Protein AF-A0A9N9CYD8-F1 (afdb_monomer_lite)

pLDDT: mean 88.25, std 8.36, range [51.44, 96.44]

Radius of gyration: 11.21 Å; chains: 1; bounding box: 26×26×25 Å

Structure (mmCIF, N/CA/C/O backbone):
data_AF-A0A9N9CYD8-F1
#
_entry.id   AF-A0A9N9CYD8-F1
#
loop_
_atom_site.group_PDB
_atom_site.id
_atom_site.type_symbol
_atom_site.label_atom_id
_atom_site.label_alt_id
_atom_site.label_comp_id
_atom_site.label_asym_id
_atom_site.label_entity_id
_atom_site.label_seq_id
_atom_site.pdbx_PDB_ins_code
_atom_site.Cartn_x
_atom_site.Cartn_y
_atom_site.Cartn_z
_atom_site.occupancy
_atom_site.B_iso_or_equiv
_atom_site.auth_seq_id
_atom_site.auth_comp_id
_atom_site.auth_asym_id
_atom_site.auth_atom_id
_atom_site.pdbx_PDB_model_num
ATOM 1 N N . TYR A 1 1 ? -6.475 12.310 -14.118 1.00 51.44 1 TYR A N 1
ATOM 2 C CA . TYR A 1 1 ? -5.665 12.134 -12.898 1.00 51.44 1 TYR A CA 1
ATOM 3 C C . TYR A 1 1 ? -6.635 11.734 -11.800 1.00 51.44 1 TYR A C 1
ATOM 5 O O . TYR A 1 1 ? -7.588 12.473 -11.585 1.00 51.44 1 TYR A O 1
ATOM 13 N N . ASP A 1 2 ? -6.503 10.534 -11.238 1.00 67.31 2 ASP A N 1
ATOM 14 C CA . ASP A 1 2 ? -7.473 9.993 -10.278 1.00 67.31 2 ASP A CA 1
ATOM 15 C C . ASP A 1 2 ? -7.062 10.395 -8.856 1.00 67.31 2 ASP A C 1
ATOM 17 O O . ASP A 1 2 ? -6.143 9.812 -8.282 1.00 67.31 2 ASP A O 1
ATOM 21 N N . LYS A 1 3 ? -7.705 11.439 -8.320 1.00 73.31 3 LYS A N 1
ATOM 22 C CA . LYS A 1 3 ? -7.398 11.993 -6.989 1.00 73.31 3 LYS A CA 1
ATOM 23 C C . LYS A 1 3 ? -7.630 10.982 -5.861 1.00 73.31 3 LYS A C 1
ATOM 25 O O . LYS A 1 3 ? -7.070 11.140 -4.782 1.00 73.31 3 LYS A O 1
ATOM 30 N N . HIS A 1 4 ? -8.447 9.955 -6.099 1.00 75.69 4 HIS A N 1
ATOM 31 C CA . HIS A 1 4 ? -8.743 8.934 -5.102 1.00 75.69 4 HIS A CA 1
ATOM 32 C C . HIS A 1 4 ? -7.528 8.030 -4.843 1.00 75.69 4 HIS A C 1
ATOM 34 O O . HIS A 1 4 ? -7.185 7.775 -3.693 1.00 75.69 4 HIS A O 1
ATOM 40 N N . LEU A 1 5 ? -6.815 7.621 -5.899 1.00 81.00 5 LEU A N 1
ATOM 41 C CA . LEU A 1 5 ? -5.619 6.775 -5.777 1.00 81.00 5 LEU A CA 1
ATOM 42 C C . LEU A 1 5 ? -4.426 7.515 -5.156 1.00 81.00 5 LEU A C 1
ATOM 44 O O . LEU A 1 5 ? -3.605 6.904 -4.477 1.00 81.00 5 LEU A O 1
ATOM 48 N N . GLU A 1 6 ? -4.336 8.830 -5.362 1.00 84.50 6 GLU A N 1
ATOM 49 C CA . GLU A 1 6 ? -3.300 9.668 -4.750 1.00 84.50 6 GLU A CA 1
ATOM 50 C C . GLU A 1 6 ? -3.449 9.734 -3.222 1.00 84.50 6 GLU A C 1
ATOM 52 O O . GLU A 1 6 ? -2.459 9.601 -2.506 1.00 84.50 6 GLU A O 1
ATOM 57 N N . GLY A 1 7 ? -4.683 9.844 -2.715 1.00 87.44 7 GLY A N 1
ATOM 58 C CA . GLY A 1 7 ? -4.955 9.816 -1.275 1.00 87.44 7 GLY A CA 1
ATOM 59 C C . GLY A 1 7 ? -4.521 8.506 -0.608 1.00 87.44 7 GLY A C 1
ATOM 60 O O . GLY A 1 7 ? -3.883 8.529 0.441 1.00 87.44 7 GLY A O 1
ATOM 61 N N . LEU A 1 8 ? -4.787 7.369 -1.256 1.00 91.06 8 LEU A N 1
ATOM 62 C CA . LEU A 1 8 ? -4.412 6.046 -0.740 1.00 91.06 8 LEU A CA 1
ATOM 63 C C . LEU A 1 8 ? -2.892 5.828 -0.742 1.00 91.06 8 LEU A C 1
ATOM 65 O O . LEU A 1 8 ? -2.352 5.190 0.160 1.00 91.06 8 LEU A O 1
ATOM 69 N N . TRP A 1 9 ? -2.184 6.390 -1.726 1.00 90.25 9 TRP A N 1
ATOM 70 C CA . TRP A 1 9 ? -0.721 6.406 -1.719 1.00 90.25 9 TRP A CA 1
ATOM 71 C C . TRP A 1 9 ? -0.158 7.246 -0.563 1.00 90.25 9 TRP A C 1
ATOM 73 O O . TRP A 1 9 ? 0.781 6.819 0.108 1.00 90.25 9 TRP A O 1
ATOM 83 N N . ILE A 1 10 ? -0.730 8.429 -0.314 1.00 92.06 10 ILE A N 1
ATOM 84 C CA . ILE A 1 10 ? -0.319 9.296 0.801 1.00 92.06 10 ILE A CA 1
ATOM 85 C C . ILE A 1 10 ? -0.484 8.561 2.133 1.00 92.06 10 ILE A C 1
ATOM 87 O O . ILE A 1 10 ? 0.412 8.620 2.973 1.00 92.06 10 ILE A O 1
ATOM 91 N N . GLU A 1 11 ? -1.586 7.832 2.304 1.00 92.62 11 GLU A N 1
ATOM 92 C CA . GLU A 1 11 ? -1.834 7.020 3.494 1.00 92.62 11 GLU A CA 1
ATOM 93 C C . GLU A 1 11 ? -0.789 5.908 3.670 1.00 92.62 11 GLU A C 1
ATOM 95 O O . GLU A 1 11 ? -0.199 5.783 4.744 1.00 92.62 11 GLU A O 1
ATOM 100 N N . PHE A 1 12 ? -0.480 5.159 2.607 1.00 94.44 12 PHE A N 1
ATOM 101 C CA . PHE A 1 12 ? 0.581 4.147 2.629 1.00 94.44 12 PHE A CA 1
ATOM 102 C C . PHE A 1 12 ? 1.953 4.742 2.987 1.00 94.44 12 PHE A C 1
ATOM 104 O O . PHE A 1 12 ? 2.692 4.182 3.799 1.00 94.44 12 PHE A O 1
ATOM 111 N N . ASN A 1 13 ? 2.298 5.898 2.415 1.00 94.12 13 ASN A N 1
ATOM 112 C CA . ASN A 1 13 ? 3.563 6.573 2.697 1.00 94.12 13 ASN A CA 1
ATOM 113 C C . ASN A 1 13 ? 3.626 7.085 4.146 1.00 94.12 13 ASN A C 1
ATOM 115 O O . ASN A 1 13 ? 4.657 6.961 4.806 1.00 94.12 13 ASN A O 1
ATOM 119 N N . ALA A 1 14 ? 2.519 7.625 4.663 1.00 94.69 14 ALA A N 1
ATOM 120 C CA . ALA A 1 14 ? 2.411 8.039 6.057 1.00 94.69 14 ALA A CA 1
ATOM 121 C C . ALA A 1 14 ? 2.602 6.846 7.004 1.00 94.69 14 ALA A C 1
ATOM 123 O O . ALA A 1 14 ? 3.417 6.932 7.921 1.00 94.69 14 ALA A O 1
ATOM 124 N N . PHE A 1 15 ? 1.941 5.717 6.726 1.00 95.44 15 PHE A N 1
ATOM 125 C CA . PHE A 1 15 ? 2.137 4.471 7.466 1.00 95.44 15 PHE A CA 1
ATOM 126 C C . PHE A 1 15 ? 3.610 4.043 7.468 1.00 95.44 15 PHE A C 1
ATOM 128 O O . PHE A 1 15 ? 4.185 3.792 8.528 1.00 95.44 15 PHE A O 1
ATOM 135 N N . CYS A 1 16 ? 4.255 4.021 6.299 1.00 95.88 16 CYS A N 1
ATOM 136 C CA . CYS A 1 16 ? 5.660 3.638 6.205 1.00 95.88 16 CYS A CA 1
ATOM 137 C C . CYS A 1 16 ? 6.561 4.545 7.054 1.00 95.88 16 CYS A C 1
ATOM 139 O O . CYS A 1 16 ? 7.378 4.041 7.823 1.00 95.88 16 CYS A O 1
ATOM 141 N N . ASN A 1 17 ? 6.363 5.864 6.992 1.00 95.75 17 ASN A N 1
ATOM 142 C CA . ASN A 1 17 ? 7.136 6.822 7.786 1.00 95.75 17 ASN A CA 1
ATOM 143 C C . ASN A 1 17 ? 6.926 6.637 9.295 1.00 95.75 17 ASN A C 1
ATOM 145 O O . ASN A 1 17 ? 7.890 6.666 10.055 1.00 95.75 17 ASN A O 1
ATOM 149 N N . THR A 1 18 ? 5.688 6.408 9.740 1.00 96.44 18 THR A N 1
ATOM 150 C CA . THR A 1 18 ? 5.379 6.172 11.159 1.00 96.44 18 THR A CA 1
ATOM 151 C C . THR A 1 18 ? 6.023 4.891 11.692 1.00 96.44 18 THR A C 1
ATOM 153 O O . THR A 1 18 ? 6.416 4.842 12.857 1.00 96.44 18 THR A O 1
ATOM 156 N N . HIS A 1 19 ? 6.168 3.866 10.850 1.00 93.44 19 HIS A N 1
ATOM 157 C CA . HIS A 1 19 ? 6.682 2.552 11.241 1.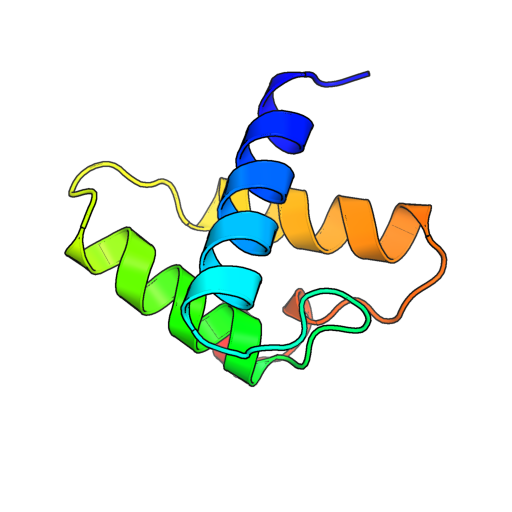00 93.44 19 HIS A CA 1
ATOM 158 C C . HIS A 1 19 ? 8.143 2.293 10.828 1.00 93.44 19 HIS A C 1
ATOM 160 O O . HIS A 1 19 ? 8.609 1.162 10.950 1.00 93.44 19 HIS A O 1
ATOM 166 N N . ASN A 1 20 ? 8.881 3.317 10.378 1.00 94.00 20 ASN A N 1
ATOM 167 C CA . ASN A 1 20 ? 10.253 3.197 9.858 1.00 94.00 20 ASN A CA 1
ATOM 168 C C . ASN A 1 20 ? 10.394 2.153 8.726 1.00 94.00 20 ASN A C 1
ATOM 170 O O . ASN A 1 20 ? 11.392 1.436 8.643 1.00 94.00 20 ASN A O 1
ATOM 174 N N . LEU A 1 21 ? 9.387 2.057 7.857 1.00 94.00 21 LEU A N 1
ATOM 175 C CA . LEU A 1 21 ? 9.386 1.208 6.666 1.00 94.00 21 LEU A CA 1
ATOM 176 C C . LEU A 1 21 ? 9.707 2.031 5.412 1.00 94.00 21 LEU A C 1
ATOM 178 O O . LEU A 1 21 ? 9.539 3.248 5.372 1.00 94.00 21 LEU A O 1
ATOM 182 N N . VAL A 1 22 ? 10.139 1.349 4.351 1.00 90.62 22 VAL A N 1
ATOM 183 C CA . VAL A 1 22 ? 10.467 1.981 3.066 1.00 90.62 22 VAL A CA 1
ATOM 184 C C . VAL A 1 22 ? 9.257 1.936 2.134 1.00 90.62 22 VAL A C 1
ATOM 186 O O . VAL A 1 22 ? 8.834 0.855 1.727 1.00 90.62 22 VAL A O 1
ATOM 189 N N . ALA A 1 23 ? 8.739 3.110 1.760 1.00 85.31 23 ALA A N 1
ATOM 190 C CA . ALA A 1 23 ? 7.657 3.244 0.781 1.00 85.31 23 ALA A CA 1
ATOM 191 C C . ALA A 1 23 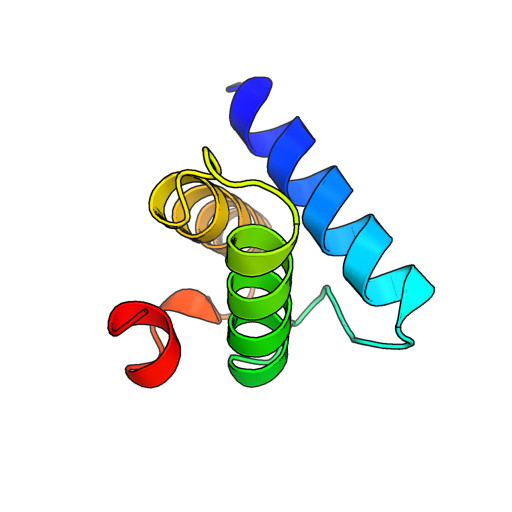? 8.149 3.225 -0.680 1.00 85.31 23 ALA A C 1
ATOM 193 O O . ALA A 1 23 ? 7.380 2.906 -1.581 1.00 85.31 23 ALA A O 1
ATOM 194 N N . HIS A 1 24 ? 9.415 3.575 -0.938 1.00 85.81 24 HIS A N 1
ATOM 195 C CA . HIS A 1 24 ? 9.962 3.715 -2.291 1.00 85.81 24 HIS A CA 1
ATOM 196 C C . HIS A 1 24 ? 11.452 3.333 -2.328 1.00 85.81 24 HIS A C 1
ATOM 198 O O . HIS A 1 24 ? 12.266 4.015 -1.715 1.00 85.81 24 HIS A O 1
ATOM 204 N N . SER A 1 25 ? 11.897 2.281 -3.017 1.00 85.81 25 SER A N 1
ATOM 205 C CA . SER A 1 25 ? 11.152 1.173 -3.633 1.00 85.81 25 SER A CA 1
ATOM 206 C C . SER 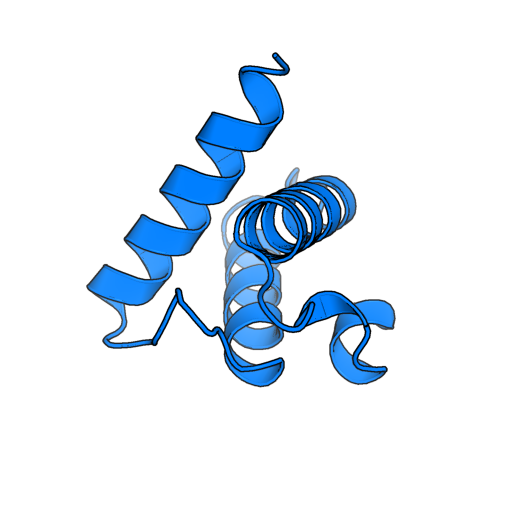A 1 25 ? 10.643 0.219 -2.552 1.00 85.81 25 SER A C 1
ATOM 208 O O . SER A 1 25 ? 11.456 -0.399 -1.864 1.00 85.81 25 SER A O 1
ATOM 210 N N . ALA A 1 26 ? 9.324 0.131 -2.350 1.00 91.06 26 ALA A N 1
ATOM 211 C CA . ALA A 1 26 ? 8.779 -0.708 -1.285 1.00 91.06 26 ALA A CA 1
ATOM 212 C C . ALA A 1 26 ? 9.086 -2.190 -1.532 1.00 91.06 26 ALA A C 1
ATOM 214 O O . ALA A 1 26 ? 9.030 -2.672 -2.660 1.00 91.06 26 ALA A O 1
ATOM 215 N N . HIS A 1 27 ? 9.375 -2.925 -0.460 1.00 94.31 27 HIS A N 1
ATOM 216 C CA . HIS A 1 27 ? 9.462 -4.383 -0.499 1.00 94.31 27 HIS A CA 1
ATOM 217 C C . HIS A 1 27 ? 8.047 -4.989 -0.398 1.00 94.31 27 HIS A C 1
ATOM 219 O O . HIS A 1 27 ? 7.223 -4.438 0.339 1.00 94.31 27 HIS A O 1
ATOM 225 N N . PRO A 1 28 ? 7.744 -6.139 -1.033 1.00 93.94 28 PRO A N 1
ATOM 226 C CA . PRO A 1 28 ? 6.437 -6.799 -0.913 1.00 93.94 28 PRO A CA 1
ATOM 227 C C . PRO A 1 28 ? 5.948 -6.988 0.532 1.00 93.94 28 PRO A C 1
ATOM 229 O O . PRO A 1 28 ? 4.799 -6.690 0.850 1.00 93.94 28 PRO A O 1
ATOM 232 N N . ASN A 1 29 ? 6.843 -7.376 1.448 1.00 94.12 29 ASN A N 1
ATOM 233 C CA . ASN A 1 29 ? 6.524 -7.485 2.883 1.00 94.12 29 ASN A CA 1
ATOM 234 C C . ASN A 1 29 ? 6.015 -6.171 3.502 1.00 94.12 29 ASN A C 1
ATOM 236 O O . ASN A 1 29 ? 5.142 -6.213 4.364 1.00 94.12 29 ASN A O 1
ATOM 240 N N . THR A 1 30 ? 6.516 -5.009 3.067 1.00 94.56 30 THR A N 1
ATOM 241 C CA . THR A 1 30 ? 6.011 -3.704 3.527 1.00 94.56 30 THR A CA 1
ATOM 242 C C . THR A 1 30 ? 4.546 -3.523 3.136 1.00 94.56 30 THR A C 1
ATOM 244 O O . THR A 1 30 ? 3.745 -3.045 3.937 1.00 94.56 30 THR A O 1
ATOM 247 N N . VAL A 1 31 ? 4.180 -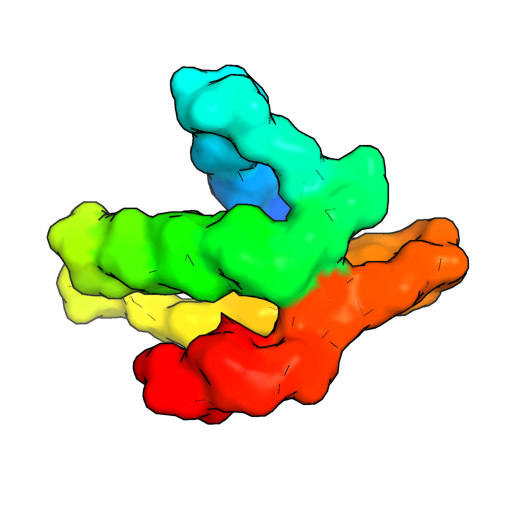3.953 1.924 1.00 94.56 31 VAL A N 1
ATOM 248 C CA . VAL A 1 31 ? 2.799 -3.899 1.431 1.00 94.56 31 VAL A CA 1
ATOM 249 C C . VAL A 1 31 ? 1.907 -4.854 2.225 1.00 94.56 31 VAL A C 1
ATOM 251 O O . VAL A 1 31 ? 0.847 -4.442 2.680 1.00 94.56 31 VAL A O 1
ATOM 254 N N . VAL A 1 32 ? 2.353 -6.090 2.476 1.00 94.19 32 VAL A N 1
ATOM 255 C CA . VAL A 1 32 ? 1.625 -7.065 3.315 1.00 94.19 32 VAL A CA 1
ATOM 256 C C . VAL A 1 32 ? 1.349 -6.513 4.716 1.00 94.19 32 VAL A C 1
ATOM 258 O O . VAL A 1 32 ? 0.218 -6.594 5.197 1.00 94.19 32 VAL A O 1
ATOM 261 N N . ILE A 1 33 ? 2.360 -5.922 5.364 1.00 94.50 33 ILE A N 1
ATOM 262 C CA . ILE A 1 33 ? 2.227 -5.328 6.703 1.00 94.50 33 ILE A CA 1
ATOM 263 C C . ILE A 1 33 ? 1.184 -4.206 6.685 1.00 94.50 33 ILE A C 1
ATOM 265 O O . ILE A 1 33 ? 0.301 -4.171 7.542 1.00 94.50 33 ILE A O 1
ATOM 269 N N . PHE A 1 34 ? 1.253 -3.323 5.687 1.00 95.06 34 PHE A N 1
ATOM 270 C CA . PHE A 1 34 ? 0.294 -2.237 5.536 1.00 95.06 34 PHE A CA 1
ATOM 271 C C . PHE A 1 34 ? -1.137 -2.738 5.304 1.00 95.06 34 PHE A C 1
ATOM 273 O O . PHE A 1 34 ? -2.048 -2.295 5.994 1.00 95.06 34 PHE A O 1
ATOM 280 N N . LEU A 1 35 ? -1.349 -3.672 4.372 1.00 93.50 35 LEU A N 1
ATOM 281 C CA . LEU A 1 35 ? -2.682 -4.210 4.077 1.00 93.50 35 LEU A CA 1
ATOM 282 C C . LEU A 1 35 ? -3.277 -4.933 5.288 1.00 93.50 35 LEU A C 1
ATOM 284 O O . LEU A 1 35 ? -4.463 -4.787 5.572 1.00 93.50 35 LEU A O 1
ATOM 288 N N . THR A 1 36 ? -2.444 -5.657 6.040 1.00 92.88 36 THR A N 1
ATOM 289 C CA . THR A 1 36 ? -2.854 -6.300 7.296 1.00 92.88 36 THR A CA 1
ATOM 290 C C . THR A 1 36 ? -3.307 -5.256 8.313 1.00 92.88 36 THR A C 1
ATOM 292 O O . THR A 1 36 ? -4.383 -5.388 8.892 1.00 92.88 36 THR A O 1
ATOM 295 N N . TRP A 1 37 ? -2.525 -4.189 8.496 1.00 93.75 37 TRP A N 1
ATOM 296 C CA . TRP A 1 37 ? -2.896 -3.078 9.369 1.00 93.75 37 TRP A CA 1
ATOM 297 C C . TRP A 1 37 ? -4.196 -2.401 8.914 1.00 93.75 37 TRP A C 1
ATOM 299 O O . TRP A 1 37 ? -5.099 -2.246 9.730 1.00 93.75 37 TRP A O 1
ATOM 309 N N . ALA A 1 38 ? -4.330 -2.070 7.627 1.00 91.25 38 ALA A N 1
ATOM 310 C CA . ALA A 1 38 ? -5.508 -1.403 7.073 1.00 91.25 38 ALA A CA 1
ATOM 311 C C . ALA A 1 38 ? -6.782 -2.245 7.248 1.00 91.25 38 ALA A C 1
ATOM 313 O O . ALA A 1 38 ? -7.834 -1.713 7.598 1.00 91.25 38 ALA A O 1
ATOM 314 N N . ASN A 1 39 ? -6.675 -3.567 7.075 1.00 90.75 39 ASN A N 1
ATOM 315 C CA . ASN A 1 39 ? -7.771 -4.504 7.321 1.00 90.75 39 ASN A CA 1
ATOM 316 C C . ASN A 1 39 ? -8.185 -4.545 8.804 1.00 90.75 39 ASN A C 1
ATOM 318 O O . ASN A 1 39 ? -9.361 -4.698 9.123 1.00 90.75 39 ASN A O 1
ATOM 322 N N . MET A 1 40 ? -7.225 -4.398 9.723 1.00 89.62 40 MET A N 1
ATOM 323 C CA . MET A 1 40 ? -7.493 -4.387 11.164 1.00 89.62 40 MET A CA 1
ATOM 324 C C . MET A 1 40 ? -8.060 -3.052 11.661 1.00 89.62 40 MET A C 1
ATOM 326 O O . MET A 1 40 ? -8.856 -3.043 12.598 1.00 89.62 40 MET A O 1
ATOM 330 N N . THR A 1 41 ? -7.635 -1.926 11.085 1.00 86.44 41 THR A N 1
ATOM 331 C CA . THR A 1 41 ? -8.013 -0.583 11.557 1.00 86.44 41 THR A CA 1
ATOM 332 C C . THR A 1 41 ? -9.249 -0.026 10.869 1.00 86.44 41 THR A C 1
ATOM 334 O O . THR A 1 41 ? -9.960 0.785 11.462 1.00 86.44 41 THR A O 1
ATOM 337 N N . SER A 1 42 ? -9.542 -0.469 9.648 1.00 79.94 42 SER A N 1
ATOM 338 C CA . SER A 1 42 ? -10.706 -0.039 8.890 1.00 79.94 42 SER A CA 1
ATOM 339 C C . SER A 1 42 ? -11.512 -1.252 8.448 1.00 79.94 42 SER A C 1
ATOM 341 O O . SER A 1 42 ? -11.236 -1.866 7.420 1.00 79.94 42 SER A O 1
ATOM 343 N N . CYS A 1 43 ? -12.592 -1.545 9.179 1.00 61.88 43 CYS A N 1
ATOM 344 C CA . CYS A 1 43 ? -13.542 -2.617 8.849 1.00 61.88 43 CYS A CA 1
ATOM 345 C C . CYS A 1 43 ? -14.196 -2.485 7.453 1.00 61.88 43 CYS A C 1
ATOM 347 O O . CYS A 1 43 ? -14.981 -3.345 7.066 1.00 61.88 43 CYS A O 1
ATOM 349 N N . SER A 1 44 ? -13.921 -1.405 6.710 1.00 70.19 44 SER A N 1
ATOM 350 C CA . SER A 1 44 ? -14.433 -1.144 5.358 1.00 70.19 44 SER A CA 1
ATOM 351 C C . SER A 1 44 ? -13.333 -0.877 4.321 1.00 70.19 44 SER A C 1
ATOM 353 O O . SER A 1 44 ? -13.641 -0.496 3.191 1.00 70.19 44 SER A O 1
ATOM 355 N N . ALA A 1 45 ? -12.055 -1.058 4.676 1.00 77.44 45 ALA A N 1
ATOM 356 C CA . ALA A 1 45 ? -10.957 -0.861 3.739 1.00 77.44 45 ALA A CA 1
ATOM 357 C C . ALA A 1 45 ? -11.053 -1.855 2.576 1.00 77.44 45 ALA A C 1
ATOM 359 O O . ALA A 1 45 ? -10.981 -3.070 2.753 1.00 77.44 45 ALA A O 1
ATOM 360 N N . ASN A 1 46 ? -11.169 -1.331 1.356 1.00 86.81 46 ASN A N 1
ATOM 361 C CA . ASN A 1 46 ? -11.059 -2.146 0.157 1.00 86.81 46 ASN A CA 1
ATOM 362 C C . ASN A 1 46 ? -9.575 -2.305 -0.210 1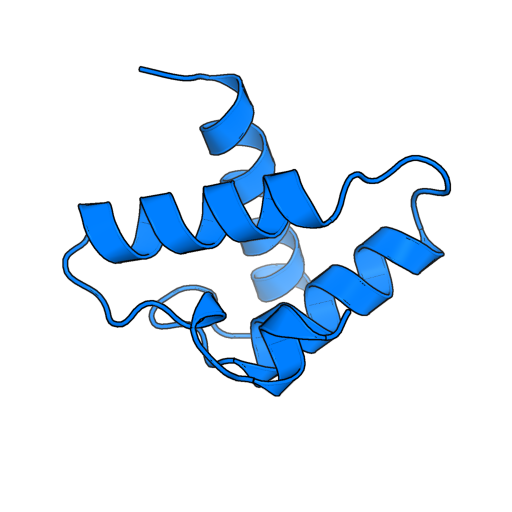.00 86.81 46 ASN A C 1
ATOM 364 O O . ASN A 1 46 ? -8.995 -1.455 -0.891 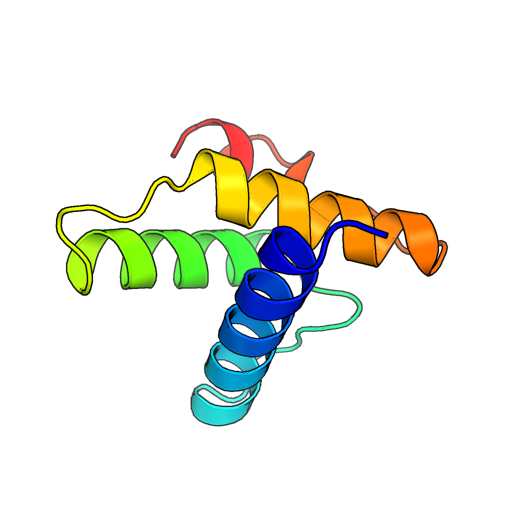1.00 86.81 46 ASN A O 1
ATOM 368 N N . LEU A 1 47 ? -8.966 -3.400 0.256 1.00 88.44 47 LEU A N 1
ATOM 369 C CA . LEU A 1 47 ? -7.538 -3.703 0.081 1.00 88.44 47 LEU A CA 1
ATOM 370 C C . LEU A 1 47 ? -7.099 -3.690 -1.391 1.00 88.44 47 LEU A C 1
ATOM 372 O O . LEU A 1 47 ? -6.001 -3.227 -1.701 1.00 88.44 47 LEU A O 1
ATOM 376 N N . TYR A 1 48 ? -7.981 -4.089 -2.312 1.00 89.06 48 TYR A N 1
ATOM 377 C CA . TYR A 1 48 ? -7.700 -4.050 -3.749 1.00 89.06 48 TYR A CA 1
ATOM 378 C C . TYR A 1 48 ? -7.407 -2.635 -4.255 1.00 89.06 48 TYR A C 1
ATOM 380 O O . TYR A 1 48 ? -6.574 -2.461 -5.146 1.00 89.06 48 TYR A O 1
ATOM 388 N N . VAL A 1 49 ? -8.052 -1.608 -3.691 1.00 89.56 49 VAL A N 1
ATOM 389 C CA . VAL A 1 49 ? -7.832 -0.216 -4.114 1.00 89.56 49 VAL A CA 1
ATOM 390 C C . VAL A 1 49 ? -6.478 0.289 -3.613 1.00 89.56 49 VAL A C 1
ATOM 392 O O . VAL A 1 49 ? -5.779 0.983 -4.353 1.00 89.56 49 VAL A O 1
ATOM 395 N N . TYR A 1 50 ? -6.049 -0.125 -2.416 1.00 91.69 50 TYR A N 1
ATOM 396 C CA . TYR A 1 50 ? -4.695 0.152 -1.928 1.00 91.69 50 TYR A CA 1
ATOM 397 C C . TYR A 1 50 ? -3.629 -0.531 -2.786 1.00 91.69 50 TYR A C 1
ATOM 399 O O . TYR A 1 50 ? -2.666 0.118 -3.193 1.00 91.69 50 TYR A O 1
ATOM 407 N N . VAL A 1 51 ? -3.822 -1.809 -3.128 1.00 92.75 51 VAL A N 1
ATOM 408 C CA . VAL A 1 51 ? -2.929 -2.540 -4.041 1.00 92.75 51 VAL A CA 1
ATOM 409 C C . VAL A 1 51 ? -2.826 -1.820 -5.389 1.00 92.75 51 VAL A C 1
ATOM 411 O O . VAL A 1 51 ? -1.723 -1.547 -5.866 1.00 92.75 51 VAL A O 1
ATOM 414 N N . ALA A 1 52 ? -3.958 -1.423 -5.974 1.00 91.31 52 ALA A N 1
ATOM 415 C CA . ALA A 1 52 ? -3.980 -0.684 -7.233 1.00 91.31 52 ALA A CA 1
ATOM 416 C C . ALA A 1 52 ? -3.265 0.677 -7.134 1.00 91.31 52 ALA A C 1
ATOM 418 O O . ALA A 1 52 ? -2.535 1.053 -8.054 1.00 91.31 52 ALA A O 1
ATOM 419 N N . ALA A 1 53 ? -3.439 1.407 -6.027 1.00 91.94 53 ALA A N 1
ATOM 420 C CA . ALA A 1 53 ? -2.779 2.690 -5.790 1.00 91.94 53 ALA A CA 1
ATOM 421 C C . ALA A 1 53 ? -1.251 2.541 -5.685 1.00 91.94 53 ALA A C 1
ATOM 423 O O . ALA A 1 53 ? -0.514 3.246 -6.380 1.00 91.94 53 ALA A O 1
ATOM 424 N N . ILE A 1 54 ? -0.776 1.583 -4.882 1.00 93.31 54 ILE A N 1
ATOM 425 C CA . ILE A 1 54 ? 0.654 1.301 -4.683 1.00 93.31 54 ILE A CA 1
ATOM 426 C C . ILE A 1 54 ? 1.303 0.859 -6.000 1.00 93.31 54 ILE A C 1
ATOM 428 O O . ILE A 1 54 ? 2.338 1.409 -6.389 1.00 93.31 54 ILE A O 1
ATOM 432 N N . SER A 1 55 ? 0.671 -0.077 -6.715 1.00 93.19 55 SER A N 1
ATOM 433 C CA . SER A 1 55 ? 1.115 -0.561 -8.027 1.00 93.19 55 SER A CA 1
ATOM 434 C C . SER A 1 55 ? 1.228 0.578 -9.040 1.00 93.19 55 SER A C 1
ATOM 436 O O . SER A 1 55 ? 2.261 0.755 -9.694 1.00 93.19 55 SER A O 1
ATOM 438 N N . ARG A 1 56 ? 0.183 1.410 -9.141 1.00 91.50 56 ARG A N 1
ATOM 439 C CA . ARG A 1 56 ? 0.147 2.541 -10.071 1.00 91.50 56 ARG A CA 1
ATOM 440 C C . ARG A 1 56 ? 1.265 3.538 -9.789 1.00 91.50 56 ARG A C 1
ATOM 442 O O . ARG A 1 56 ? 1.898 3.988 -10.743 1.00 91.50 56 ARG A O 1
ATOM 449 N N . TYR A 1 57 ? 1.515 3.857 -8.519 1.00 91.38 57 TYR A N 1
ATOM 450 C CA . TYR A 1 57 ? 2.584 4.776 -8.136 1.00 91.38 57 TYR A CA 1
ATOM 451 C C . TYR A 1 57 ? 3.974 4.227 -8.483 1.00 91.38 57 TYR A C 1
ATOM 453 O O . TYR A 1 57 ? 4.801 4.944 -9.048 1.00 91.38 57 TYR A O 1
ATOM 461 N N . HIS A 1 58 ? 4.242 2.951 -8.198 1.00 93.06 58 HIS A N 1
ATOM 462 C CA . HIS A 1 58 ? 5.529 2.335 -8.535 1.00 93.06 58 HIS A CA 1
ATOM 463 C C . HIS A 1 58 ? 5.754 2.333 -10.051 1.00 93.06 58 HIS A C 1
ATOM 465 O O . HIS A 1 58 ? 6.773 2.836 -10.529 1.00 93.06 58 HIS A O 1
ATOM 471 N N . ARG A 1 59 ? 4.749 1.906 -10.825 1.00 91.50 59 ARG A N 1
ATOM 472 C CA . ARG A 1 59 ? 4.816 1.904 -12.294 1.00 91.50 59 ARG A CA 1
ATOM 473 C C . ARG A 1 59 ? 5.003 3.304 -12.879 1.00 91.50 59 ARG A C 1
ATOM 475 O O . ARG A 1 59 ? 5.807 3.465 -13.796 1.00 91.50 59 ARG A O 1
ATOM 482 N N . SER A 1 60 ? 4.317 4.329 -12.358 1.00 92.12 60 SER A N 1
ATOM 483 C CA . SER A 1 60 ? 4.484 5.708 -12.848 1.00 92.12 60 SER A CA 1
ATOM 484 C C . SER A 1 60 ? 5.881 6.268 -12.588 1.00 92.12 60 SER A C 1
ATOM 486 O O . SER A 1 60 ? 6.345 7.115 -13.347 1.00 92.12 60 SER A O 1
ATOM 488 N N . ASN A 1 61 ? 6.561 5.771 -11.554 1.00 89.88 61 ASN A N 1
ATOM 489 C CA . ASN A 1 61 ? 7.928 6.149 -11.205 1.00 89.88 61 ASN A CA 1
ATOM 490 C C . ASN A 1 61 ? 8.991 5.186 -11.766 1.00 89.88 61 ASN A C 1
ATOM 492 O O . ASN A 1 61 ? 10.158 5.301 -11.406 1.00 89.88 61 ASN A O 1
ATOM 496 N N . ARG A 1 62 ? 8.615 4.257 -12.662 1.00 92.50 62 ARG A N 1
ATOM 497 C CA . ARG A 1 62 ? 9.512 3.233 -13.238 1.00 92.50 62 ARG A CA 1
ATOM 498 C C . ARG A 1 62 ? 10.205 2.361 -12.183 1.00 92.50 62 ARG A C 1
ATOM 500 O O . ARG A 1 62 ? 11.323 1.902 -12.399 1.00 92.50 62 ARG A O 1
ATOM 507 N N . LEU A 1 63 ? 9.536 2.138 -11.058 1.00 90.44 63 LEU A N 1
ATOM 508 C CA . LEU A 1 63 ? 9.962 1.169 -10.062 1.00 90.44 63 LEU A CA 1
ATOM 509 C C . LEU A 1 63 ? 9.370 -0.212 -10.325 1.00 90.44 63 LEU A C 1
ATOM 511 O O . LEU A 1 63 ? 8.331 -0.346 -10.976 1.00 90.44 63 LEU A O 1
ATOM 515 N N . GLU A 1 64 ? 10.010 -1.221 -9.738 1.00 91.88 64 GLU A N 1
ATOM 516 C CA . GLU A 1 64 ? 9.428 -2.550 -9.592 1.00 91.88 64 GLU A CA 1
ATOM 517 C C . GLU A 1 64 ? 8.117 -2.472 -8.800 1.00 91.88 64 GLU A C 1
ATOM 519 O O . GLU A 1 64 ? 7.998 -1.719 -7.834 1.00 91.88 64 GLU A O 1
ATOM 524 N N . ASP A 1 65 ? 7.113 -3.220 -9.251 1.00 92.44 65 ASP A N 1
ATOM 525 C CA . ASP A 1 65 ? 5.787 -3.238 -8.646 1.00 92.44 65 ASP A CA 1
ATOM 526 C C . ASP A 1 65 ? 5.741 -4.277 -7.511 1.00 92.44 65 ASP A C 1
ATOM 528 O O . ASP A 1 65 ? 5.626 -5.477 -7.794 1.00 92.44 65 ASP A O 1
ATOM 532 N N . PRO A 1 66 ? 5.772 -3.848 -6.232 1.00 91.19 66 PRO A N 1
ATOM 533 C CA . PRO A 1 66 ? 5.848 -4.764 -5.094 1.00 91.19 66 PRO A CA 1
ATOM 534 C C . PRO A 1 66 ? 4.573 -5.584 -4.910 1.00 91.19 66 PRO A C 1
ATOM 536 O O . PRO A 1 66 ? 4.554 -6.535 -4.135 1.00 91.19 66 PRO A O 1
ATOM 539 N N . THR A 1 67 ? 3.494 -5.214 -5.602 1.00 91.44 67 THR A N 1
ATOM 540 C CA . THR A 1 67 ? 2.203 -5.887 -5.486 1.00 91.44 67 THR A CA 1
ATOM 541 C C . THR A 1 67 ? 2.097 -7.131 -6.354 1.00 91.44 67 THR A C 1
ATOM 543 O O . THR A 1 67 ? 1.164 -7.906 -6.180 1.00 91.44 67 THR A O 1
ATOM 546 N N . THR A 1 68 ? 3.043 -7.348 -7.271 1.00 90.25 68 THR A N 1
ATOM 547 C CA . THR A 1 68 ? 3.083 -8.550 -8.119 1.00 90.25 68 THR A CA 1
ATOM 548 C C . THR A 1 68 ? 3.506 -9.810 -7.362 1.00 90.25 68 THR A C 1
ATOM 550 O O . THR A 1 68 ? 3.308 -10.916 -7.865 1.00 90.25 68 THR A O 1
ATOM 553 N N . ASP A 1 69 ? 4.038 -9.659 -6.145 1.00 91.62 69 ASP A N 1
ATOM 554 C CA . ASP A 1 69 ? 4.384 -10.777 -5.274 1.00 91.62 69 ASP A CA 1
ATOM 555 C C . ASP A 1 69 ? 3.150 -11.592 -4.867 1.00 91.62 69 ASP A C 1
ATOM 557 O O . ASP A 1 69 ? 2.084 -11.063 -4.537 1.00 91.62 69 ASP A O 1
ATOM 561 N N . TYR A 1 70 ? 3.320 -12.911 -4.837 1.00 78.25 70 TYR A N 1
ATOM 562 C CA . TYR A 1 70 ? 2.249 -13.857 -4.547 1.00 78.25 70 TYR A CA 1
ATOM 563 C C . TYR A 1 70 ? 1.621 -13.673 -3.160 1.00 78.25 70 TYR A C 1
ATOM 565 O O . TYR A 1 70 ? 0.421 -13.894 -2.999 1.00 78.25 70 TYR A O 1
ATOM 573 N N . ASN A 1 71 ? 2.405 -13.258 -2.161 1.00 79.88 71 ASN A N 1
ATOM 574 C CA . ASN A 1 71 ? 1.890 -13.046 -0.810 1.00 79.88 71 ASN A CA 1
ATOM 575 C C . ASN A 1 71 ? 1.012 -11.795 -0.734 1.00 79.88 71 ASN A C 1
ATOM 577 O O . ASN A 1 71 ? 0.051 -11.779 0.028 1.00 79.88 71 ASN A O 1
ATOM 581 N N . VAL A 1 72 ? 1.300 -10.775 -1.551 1.00 82.25 72 VAL A N 1
ATOM 582 C CA . VAL A 1 72 ? 0.455 -9.576 -1.653 1.00 82.25 72 VAL A CA 1
ATOM 583 C C . VAL A 1 72 ? -0.860 -9.901 -2.365 1.00 82.25 72 VAL A C 1
ATOM 585 O O . VAL A 1 72 ? -1.909 -9.431 -1.944 1.00 82.25 72 VAL A O 1
ATOM 588 N N . GLN A 1 73 ? -0.827 -10.745 -3.402 1.00 80.56 73 GLN A N 1
ATOM 589 C CA . GLN A 1 73 ? -2.012 -11.132 -4.187 1.00 80.56 73 GLN A CA 1
ATOM 590 C C . GLN A 1 73 ? -3.002 -12.053 -3.445 1.00 80.56 73 GLN A C 1
ATOM 592 O O . GLN A 1 73 ? -4.113 -12.259 -3.927 1.00 80.56 73 GLN A O 1
ATOM 597 N N . ARG A 1 74 ? -2.600 -12.660 -2.319 1.00 79.88 74 ARG A N 1
ATOM 598 C CA . ARG A 1 74 ? -3.413 -13.627 -1.557 1.00 79.88 74 ARG A CA 1
ATOM 599 C C . ARG A 1 74 ? -4.158 -13.052 -0.346 1.00 79.88 74 ARG A C 1
ATOM 601 O O . ARG A 1 74 ? -4.903 -13.809 0.278 1.00 79.88 74 ARG A O 1
ATOM 608 N N . LEU A 1 75 ? -3.930 -11.785 -0.006 1.00 72.12 75 LEU A N 1
ATOM 609 C CA . LEU A 1 75 ? -4.631 -11.052 1.060 1.00 72.12 75 LEU A CA 1
ATOM 610 C C . LEU A 1 75 ? -5.983 -10.525 0.575 1.00 72.12 75 LEU A C 1
ATOM 612 O O . LEU A 1 75 ? -6.929 -10.559 1.390 1.00 72.12 75 LEU A O 1
#

Foldseek 3Di:
DDVVLVVLLVVLVVVCVVVVADLVVHALVSLVVVLVVCVVPDVPDPSVSSLVSSQVVCVVVVHDRNCVDPSNVVD

Sequence (75 aa):
YDKHLEGLWIEFNAFCNTHNLVAHSAHPNTVVIFLTWANMTSCSANLYVYVAAISRYHRSNRLEDPTTDYNVQRL

InterPro domains:
  IPR010998 Integrase/recombinase, N-terminal [G3DSA:1.10.150.130] (3-75)

Secondary structure (DSSP, 8-state):
--HHHHHHHHHHHHHHHHTT---TT--HHHHHHHHHHHHHH-TT--HHHHHHHHHHHHHHTT---GGGSHHHHT-

Organism: NCBI:txid1348616